Protein AF-A0A2N5KYP6-F1 (afdb_monomer_lite)

Sequence (144 aa):
MNDKEKKLTEALKEYFGRDVGDVEGANVEPNFTDYSTKSPGLPHPIKRIVITTVPHKPTLKEKRKELVDQLEKDLKDIDDNFNVVEGMGTPDVTYIRCSNFPYCELYINGDVNFHGGYGNVKQMAKAMEAISGFSWNLRQLKEQ

pLDDT: mean 79.77, std 11.48, range [49.06, 93.94]

Structure (mmCIF, N/CA/C/O backbone):
data_AF-A0A2N5KYP6-F1
#
_entry.id   AF-A0A2N5KYP6-F1
#
loop_
_atom_site.group_PDB
_atom_site.id
_atom_site.type_symbol
_atom_site.label_atom_id
_atom_site.label_alt_id
_atom_site.label_comp_id
_atom_site.label_asym_id
_atom_site.label_entity_id
_atom_site.label_seq_id
_atom_site.pdbx_PDB_ins_code
_atom_site.Cartn_x
_atom_site.Cartn_y
_atom_site.Cartn_z
_atom_site.occupancy
_atom_site.B_iso_or_equiv
_atom_site.auth_seq_id
_atom_site.auth_comp_id
_atom_site.auth_asym_id
_atom_site.auth_atom_id
_atom_site.pdbx_PDB_model_num
ATOM 1 N N . MET A 1 1 ? -10.849 8.911 18.500 1.00 62.38 1 MET A N 1
ATOM 2 C CA . MET A 1 1 ? -10.285 7.926 19.439 1.00 62.38 1 MET A CA 1
ATOM 3 C C . MET A 1 1 ? -9.319 8.639 20.368 1.00 62.38 1 MET A C 1
ATOM 5 O O . MET A 1 1 ? -8.485 9.401 19.883 1.00 62.38 1 MET A O 1
ATOM 9 N N . ASN A 1 2 ? -9.479 8.485 21.678 1.00 80.69 2 ASN A N 1
ATOM 10 C CA . ASN A 1 2 ? -8.556 9.061 22.659 1.00 80.69 2 ASN A CA 1
ATOM 11 C C . ASN A 1 2 ? -7.289 8.186 22.807 1.00 80.69 2 ASN A C 1
ATOM 13 O O . ASN A 1 2 ? -7.247 7.041 22.361 1.00 80.69 2 ASN A O 1
ATOM 17 N N . ASP A 1 3 ? -6.235 8.727 23.426 1.00 84.06 3 ASP A N 1
ATOM 18 C CA . ASP A 1 3 ? -4.933 8.046 23.564 1.00 84.06 3 ASP A CA 1
ATOM 19 C C . ASP A 1 3 ? -5.021 6.708 24.333 1.00 84.06 3 ASP A C 1
ATOM 21 O O . ASP A 1 3 ? -4.246 5.784 24.090 1.00 84.06 3 ASP A O 1
ATOM 25 N N . LYS A 1 4 ? -6.001 6.574 25.238 1.00 83.62 4 LYS A N 1
ATOM 26 C CA . LYS A 1 4 ? -6.214 5.353 26.032 1.00 83.62 4 LYS A CA 1
ATOM 27 C C . LYS A 1 4 ? -6.844 4.237 25.203 1.00 83.62 4 LYS A C 1
ATOM 29 O O . LYS A 1 4 ? -6.380 3.104 25.278 1.00 83.62 4 LYS A O 1
ATOM 34 N N . GLU A 1 5 ? -7.859 4.559 24.405 1.00 82.31 5 GLU A N 1
ATOM 35 C CA . GLU A 1 5 ? -8.477 3.631 23.449 1.00 82.31 5 GLU A CA 1
ATOM 36 C C . GLU A 1 5 ? -7.437 3.120 22.451 1.00 82.31 5 GLU A C 1
ATOM 38 O O . GLU A 1 5 ? -7.350 1.918 22.231 1.00 82.31 5 GLU A O 1
ATOM 43 N N . LYS A 1 6 ? -6.571 4.005 21.934 1.00 83.00 6 LYS A N 1
ATOM 44 C CA . LYS A 1 6 ? -5.498 3.618 21.007 1.00 83.00 6 LYS A CA 1
ATOM 45 C C . LYS A 1 6 ? -4.536 2.594 21.612 1.00 83.00 6 LYS A C 1
ATOM 47 O O . LYS A 1 6 ? -4.289 1.556 21.005 1.00 83.00 6 LYS A O 1
ATOM 52 N N . LYS A 1 7 ? -4.036 2.865 22.822 1.00 87.31 7 LYS A N 1
ATOM 53 C CA . LYS A 1 7 ? -3.136 1.956 23.550 1.00 87.31 7 LYS A CA 1
ATOM 54 C C . LYS A 1 7 ? -3.789 0.608 23.844 1.00 87.31 7 LYS A C 1
ATOM 56 O O . LYS A 1 7 ? -3.130 -0.422 23.761 1.00 87.31 7 LYS A O 1
ATOM 61 N N . LEU A 1 8 ? -5.081 0.609 24.179 1.00 88.12 8 LEU A N 1
ATOM 62 C CA . LEU A 1 8 ? -5.824 -0.623 24.421 1.00 88.12 8 LEU A CA 1
ATOM 63 C C . LEU A 1 8 ? -6.008 -1.431 23.129 1.00 88.12 8 LEU A C 1
ATOM 65 O O . LEU A 1 8 ? -5.775 -2.636 23.142 1.00 88.12 8 LEU A O 1
ATOM 69 N N . THR A 1 9 ? -6.350 -0.782 22.014 1.00 86.12 9 THR A N 1
ATOM 70 C CA . THR A 1 9 ? -6.413 -1.427 20.695 1.00 86.12 9 THR A CA 1
ATOM 71 C C . THR A 1 9 ? -5.070 -2.061 20.321 1.00 86.12 9 THR A C 1
ATOM 73 O O . THR A 1 9 ? -5.041 -3.224 19.927 1.00 86.12 9 THR A O 1
ATOM 76 N N . GLU A 1 10 ? -3.951 -1.346 20.482 1.00 88.38 10 GLU A N 1
ATOM 77 C CA . GLU A 1 10 ? -2.603 -1.868 20.196 1.00 88.38 10 GLU A CA 1
ATOM 78 C C . GLU A 1 10 ? -2.261 -3.096 21.060 1.00 88.38 10 GLU A C 1
ATOM 80 O O . GLU A 1 10 ? -1.838 -4.119 20.523 1.00 88.38 10 GLU A O 1
ATOM 85 N N . ALA A 1 11 ? -2.538 -3.051 22.368 1.00 90.69 11 ALA A N 1
ATOM 86 C CA . ALA A 1 11 ? -2.295 -4.179 23.272 1.00 90.69 11 ALA A CA 1
ATOM 87 C C . ALA A 1 11 ? -3.146 -5.417 22.934 1.00 90.69 11 ALA A C 1
ATOM 89 O O . ALA A 1 11 ? -2.670 -6.550 23.018 1.00 90.69 11 ALA A O 1
ATOM 90 N N . LEU A 1 12 ? -4.408 -5.224 22.535 1.00 90.44 12 LEU A N 1
ATOM 91 C CA . LEU A 1 12 ? -5.270 -6.331 22.111 1.00 90.44 12 LEU A CA 1
ATOM 92 C C . LEU A 1 12 ? -4.788 -6.943 20.793 1.00 90.44 12 LEU A C 1
ATOM 94 O O . LEU A 1 12 ? -4.784 -8.168 20.660 1.00 90.44 12 LEU A O 1
ATOM 98 N N . LYS A 1 13 ? -4.350 -6.110 19.840 1.00 89.06 13 LYS A N 1
ATOM 99 C CA . LYS A 1 13 ? -3.755 -6.575 18.579 1.00 89.06 13 LYS A CA 1
ATOM 100 C C . LYS A 1 13 ? -2.521 -7.439 18.832 1.00 89.06 13 LYS A C 1
ATOM 102 O O . LYS A 1 13 ? -2.405 -8.509 18.238 1.00 89.06 13 LYS A O 1
ATOM 107 N N . GLU A 1 14 ? -1.648 -7.009 19.740 1.00 91.94 14 GLU A N 1
ATOM 108 C CA . GLU A 1 14 ? -0.461 -7.768 20.149 1.00 91.94 14 GLU A CA 1
ATOM 109 C C . GLU A 1 14 ? -0.837 -9.102 20.809 1.00 91.94 14 GLU A C 1
ATOM 111 O O . GLU A 1 14 ? -0.342 -10.151 20.403 1.00 91.94 14 GLU A O 1
ATOM 116 N N . TYR A 1 15 ? -1.767 -9.087 21.770 1.00 91.62 15 TYR A N 1
ATOM 117 C CA . TYR A 1 15 ? -2.170 -10.288 22.507 1.00 91.62 15 TYR A CA 1
ATOM 118 C C . TYR A 1 15 ? -2.817 -11.359 21.617 1.00 91.62 15 TYR A C 1
ATOM 120 O O . TYR A 1 15 ? -2.519 -12.545 21.750 1.00 91.62 15 TYR A O 1
ATOM 128 N N . PHE A 1 16 ? -3.715 -10.959 20.712 1.00 89.56 16 PHE A N 1
ATOM 129 C CA . PHE A 1 16 ? -4.427 -11.894 19.835 1.00 89.56 16 PHE A CA 1
ATOM 130 C C . PHE A 1 16 ? -3.688 -12.192 18.523 1.00 89.56 16 PHE A C 1
ATOM 132 O O . PHE A 1 16 ? -4.126 -13.070 17.777 1.00 89.56 16 PHE A O 1
ATOM 139 N N . GLY A 1 17 ? -2.612 -11.463 18.213 1.00 88.81 17 GLY A N 1
ATOM 140 C CA . GLY A 1 17 ? -1.865 -11.597 16.960 1.00 88.81 17 GLY A CA 1
ATOM 141 C C . GLY A 1 17 ? -2.677 -11.253 15.706 1.00 88.81 17 GLY A C 1
ATOM 142 O O . GLY A 1 17 ? -2.351 -11.718 14.616 1.00 88.81 17 GLY A O 1
ATOM 143 N N . ARG A 1 18 ? -3.768 -10.489 15.843 1.00 84.19 18 ARG A N 1
ATOM 144 C CA . ARG A 1 18 ? -4.651 -10.090 14.735 1.00 84.19 18 ARG A CA 1
ATOM 145 C C . ARG A 1 18 ? -5.351 -8.773 15.029 1.00 84.19 18 ARG A C 1
ATOM 147 O O . ARG A 1 18 ? -5.473 -8.380 16.187 1.00 84.19 18 ARG A O 1
ATOM 154 N N . ASP A 1 19 ? -5.879 -8.132 13.989 1.00 84.69 19 ASP A N 1
ATOM 155 C CA . ASP A 1 19 ? -6.758 -6.980 14.175 1.00 84.69 19 ASP A CA 1
ATOM 156 C C . ASP A 1 19 ? -8.060 -7.404 14.876 1.00 84.69 19 ASP A C 1
ATOM 158 O O . ASP A 1 19 ? -8.781 -8.282 14.398 1.00 84.69 19 ASP A O 1
ATOM 162 N N . VAL A 1 20 ? -8.337 -6.802 16.034 1.00 87.00 20 VAL A N 1
ATOM 163 C CA . VAL A 1 20 ? -9.565 -7.019 16.811 1.00 87.00 20 VAL A CA 1
ATOM 164 C C . VAL A 1 20 ? -10.610 -5.924 16.588 1.00 87.00 20 VAL A C 1
ATOM 166 O O . VAL A 1 20 ? -11.691 -5.996 17.170 1.00 87.00 20 VAL A O 1
ATOM 169 N N . GLY A 1 21 ? -10.310 -4.933 15.747 1.00 85.50 21 GLY A N 1
ATOM 170 C CA . GLY A 1 21 ? -11.130 -3.751 15.536 1.00 85.50 21 GLY A CA 1
ATOM 171 C C . GLY A 1 21 ? -10.831 -2.608 16.506 1.00 85.50 21 GLY A C 1
ATOM 172 O O . GLY A 1 21 ? -9.973 -2.707 17.385 1.00 85.50 21 GLY A O 1
ATOM 173 N N . ASP A 1 22 ? -11.555 -1.511 16.327 1.00 85.12 22 ASP A N 1
ATOM 174 C CA . ASP A 1 22 ? -11.461 -0.318 17.160 1.00 85.12 22 ASP A CA 1
ATOM 175 C C . ASP A 1 22 ? -12.252 -0.516 18.460 1.00 85.12 22 ASP A C 1
ATOM 177 O O . ASP A 1 22 ? -13.377 -1.021 18.450 1.00 85.12 22 ASP A O 1
ATOM 181 N N . VAL A 1 23 ? -11.668 -0.125 19.595 1.00 86.81 23 VAL A N 1
ATOM 182 C CA . VAL A 1 23 ? -12.337 -0.217 20.899 1.00 86.81 23 VAL A CA 1
ATOM 183 C C . VAL A 1 23 ? -13.446 0.830 20.989 1.00 86.81 23 VAL A C 1
ATOM 185 O O . VAL A 1 23 ? -13.187 2.028 20.911 1.00 86.81 23 VAL A O 1
ATOM 188 N N . GLU A 1 24 ? -14.674 0.369 21.217 1.00 84.62 24 GLU A N 1
ATOM 189 C CA . GLU A 1 24 ? -15.848 1.224 21.434 1.00 84.62 24 GLU A CA 1
ATOM 190 C C . GLU A 1 24 ? -16.099 1.466 22.929 1.00 84.62 24 GLU A C 1
ATOM 192 O O . GLU A 1 24 ? -16.586 2.520 23.335 1.00 84.62 24 GLU A O 1
ATOM 197 N N . GLY A 1 25 ? -15.722 0.505 23.775 1.00 80.25 25 GLY A N 1
ATOM 198 C CA . GLY A 1 25 ? -15.852 0.643 25.217 1.00 80.25 25 GLY A CA 1
ATOM 199 C C . GLY A 1 25 ? -15.294 -0.539 25.996 1.00 80.25 25 GLY A C 1
ATOM 200 O O . GLY A 1 25 ? -15.061 -1.622 25.460 1.00 80.25 25 GLY A O 1
ATOM 201 N N . ALA A 1 26 ? -15.096 -0.323 27.294 1.00 81.94 26 ALA A N 1
ATOM 202 C CA . ALA A 1 26 ? -14.710 -1.358 28.240 1.00 81.94 26 ALA A CA 1
ATOM 203 C C . ALA A 1 26 ? -15.545 -1.216 29.514 1.00 81.94 26 ALA A C 1
ATOM 205 O O . ALA A 1 26 ? -15.562 -0.152 30.132 1.00 81.94 26 ALA A O 1
ATOM 206 N N . ASN A 1 27 ? -16.217 -2.294 29.911 1.00 80.06 27 ASN A N 1
ATOM 207 C CA . ASN A 1 27 ? -17.058 -2.340 31.099 1.00 80.06 27 ASN A CA 1
ATOM 208 C C . ASN A 1 27 ? -16.563 -3.427 32.050 1.00 80.06 27 ASN A C 1
ATOM 210 O O . ASN A 1 27 ? -16.266 -4.549 31.640 1.00 80.06 27 ASN A O 1
ATOM 214 N N . VAL A 1 28 ? -16.496 -3.101 33.339 1.00 78.19 28 VAL A N 1
ATOM 215 C CA . VAL A 1 28 ? -16.312 -4.107 34.388 1.00 78.19 28 VAL A CA 1
ATOM 216 C C . VAL A 1 28 ? -17.681 -4.698 34.673 1.00 78.19 28 VAL A C 1
ATOM 218 O O . VAL A 1 28 ? -18.593 -3.961 35.033 1.00 78.19 28 VAL A O 1
ATOM 221 N N . GLU A 1 29 ? -17.828 -6.006 34.513 1.00 73.12 29 GLU A N 1
ATOM 222 C CA . GLU A 1 29 ? -19.041 -6.737 34.857 1.00 73.12 29 GLU A CA 1
ATOM 223 C C . GLU A 1 29 ? -18.947 -7.127 36.343 1.00 73.12 29 GLU A C 1
ATOM 225 O O . GLU A 1 29 ? -18.185 -8.031 36.701 1.00 73.12 29 GLU A O 1
ATOM 230 N N . PRO A 1 30 ? -19.653 -6.416 37.244 1.00 60.00 30 PRO A N 1
ATOM 231 C CA . PRO A 1 30 ? -19.380 -6.494 38.676 1.00 60.00 30 PRO A CA 1
ATOM 232 C C . PRO A 1 30 ? -19.935 -7.769 39.330 1.00 60.00 30 PRO A C 1
ATOM 234 O O . PRO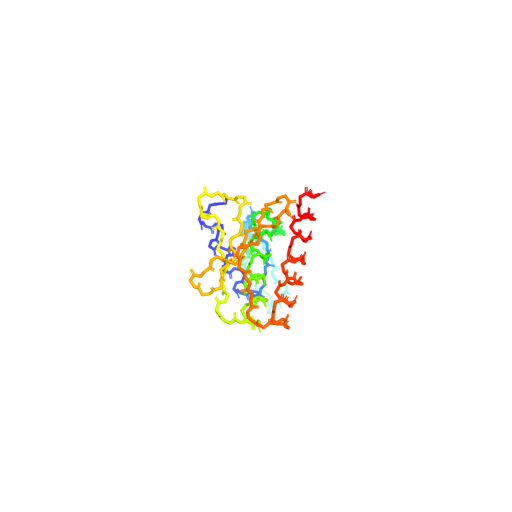 A 1 30 ? -19.550 -8.078 40.451 1.00 60.00 30 PRO A O 1
ATOM 237 N N . ASN A 1 31 ? -20.792 -8.518 38.624 1.00 64.88 31 ASN A N 1
ATOM 238 C CA . ASN A 1 31 ? -21.516 -9.682 39.145 1.00 64.88 31 ASN A CA 1
ATOM 239 C C . ASN A 1 31 ? -21.306 -10.958 38.305 1.00 64.88 31 ASN A C 1
ATOM 241 O O . ASN A 1 31 ? -22.158 -11.849 38.313 1.00 64.88 31 ASN A O 1
ATOM 245 N N . PHE A 1 32 ? -20.202 -11.061 37.556 1.00 64.88 32 PHE A N 1
ATOM 246 C CA . PHE A 1 32 ? -19.915 -12.284 36.805 1.00 64.88 32 PHE A CA 1
ATOM 247 C C . PHE A 1 32 ? -19.661 -13.451 37.770 1.00 64.88 32 PHE A C 1
ATOM 249 O O . PHE A 1 32 ? -18.700 -13.446 38.540 1.00 64.88 32 PHE A O 1
ATOM 256 N N . THR A 1 33 ? -20.541 -14.452 37.736 1.00 59.72 33 THR A N 1
ATOM 257 C CA . THR A 1 33 ? -20.420 -15.664 38.552 1.00 59.72 33 THR A CA 1
ATOM 258 C C . THR A 1 33 ? -19.824 -16.767 37.687 1.00 59.72 33 THR A C 1
ATOM 260 O O . THR A 1 33 ? -20.469 -17.250 36.759 1.00 59.72 33 THR A O 1
ATOM 263 N N . ASP A 1 34 ? -18.577 -17.144 37.964 1.00 59.12 34 ASP A N 1
ATOM 264 C CA . ASP A 1 34 ? -17.904 -18.225 37.246 1.00 59.12 34 ASP A CA 1
ATOM 265 C C . ASP A 1 34 ? -18.310 -19.590 37.816 1.00 59.12 34 ASP A C 1
ATOM 267 O O . ASP A 1 34 ? -17.875 -19.995 38.897 1.00 59.12 34 ASP A O 1
ATOM 271 N N . TYR A 1 35 ? -19.136 -20.317 37.067 1.00 59.41 35 TYR A N 1
ATOM 272 C CA . TYR A 1 35 ? -19.552 -21.680 37.404 1.00 59.41 35 TYR A CA 1
ATOM 273 C C . TYR A 1 35 ? -18.517 -22.750 37.003 1.00 59.41 35 TYR A C 1
ATOM 275 O O . TYR A 1 35 ? -18.761 -23.936 37.214 1.00 59.41 35 TYR A O 1
ATOM 283 N N . SER A 1 36 ? -17.374 -22.367 36.416 1.00 60.84 36 SER A N 1
ATOM 284 C CA . SER A 1 36 ? -16.340 -23.302 35.938 1.00 60.84 36 SER A CA 1
ATOM 285 C C . SER A 1 36 ? -15.294 -23.680 36.993 1.00 60.84 36 SER A C 1
ATOM 287 O O . SER A 1 36 ? -14.498 -24.602 36.783 1.00 60.84 36 SER A O 1
ATOM 289 N N . THR A 1 37 ? -15.294 -23.013 38.152 1.00 54.91 37 THR A N 1
ATOM 290 C CA . THR A 1 37 ? -14.350 -23.331 39.225 1.00 54.91 37 THR A CA 1
ATOM 291 C C . THR A 1 37 ? -14.716 -24.668 39.877 1.00 54.91 37 THR A C 1
ATOM 293 O O . THR A 1 37 ? -15.802 -24.860 40.415 1.00 54.91 37 THR A O 1
ATOM 296 N N . LYS A 1 38 ? -13.774 -25.621 39.842 1.00 54.50 38 LYS A N 1
ATOM 297 C CA . LYS A 1 38 ? -13.891 -26.998 40.371 1.00 54.50 38 LYS A CA 1
ATOM 298 C C . LYS 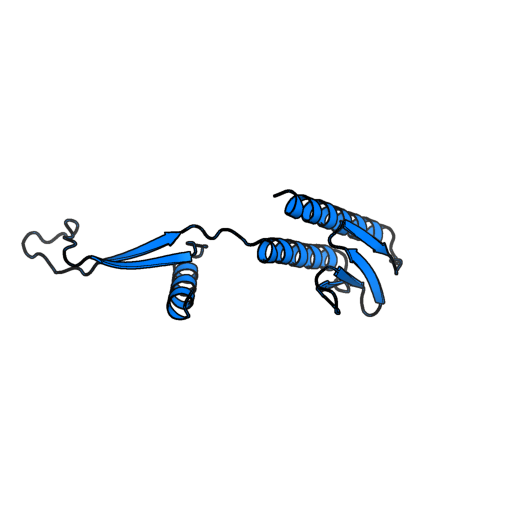A 1 38 ? -14.088 -27.097 41.900 1.00 54.50 38 LYS A C 1
ATOM 300 O O . LYS A 1 38 ? -13.981 -28.192 42.446 1.00 54.50 38 LYS A O 1
ATOM 305 N N . SER A 1 39 ? -14.368 -25.991 42.586 1.00 52.38 39 SER A N 1
ATOM 306 C CA . SER A 1 39 ? -14.587 -25.938 44.033 1.00 52.38 39 SER A CA 1
ATOM 307 C C . SER A 1 39 ? -16.010 -25.458 44.330 1.00 52.38 39 SER A C 1
ATOM 309 O O . SER A 1 39 ? -16.258 -24.251 44.358 1.00 52.38 39 SER A O 1
ATOM 311 N N . PRO A 1 40 ? -16.960 -26.378 44.558 1.00 49.72 40 PRO A N 1
ATOM 312 C CA . PRO A 1 40 ? -18.321 -26.016 44.917 1.00 49.72 40 PRO A CA 1
ATOM 313 C C . PRO A 1 40 ? -18.322 -25.456 46.346 1.00 49.72 40 PRO A C 1
ATOM 315 O O . PRO A 1 40 ? -18.043 -26.185 47.294 1.00 49.72 40 PRO A O 1
ATOM 318 N N . GLY A 1 41 ? -18.614 -24.163 46.520 1.00 53.62 41 GLY A N 1
ATOM 319 C CA . GLY A 1 41 ? -18.926 -23.625 47.852 1.00 53.62 41 GLY A CA 1
ATOM 320 C C . GLY A 1 41 ? -18.492 -22.196 48.169 1.00 53.62 41 GLY A C 1
ATOM 321 O O . GLY A 1 41 ? -18.985 -21.650 49.150 1.00 53.62 41 GLY A O 1
ATOM 322 N N . LEU A 1 42 ? -17.636 -21.553 47.367 1.00 52.53 42 LEU A N 1
ATOM 323 C CA . LEU A 1 42 ? -17.341 -20.126 47.541 1.00 52.53 42 LEU A CA 1
ATOM 324 C C . LEU A 1 42 ? -17.447 -19.377 46.209 1.00 52.53 42 LEU A C 1
ATOM 326 O O . LEU A 1 42 ? -16.599 -19.604 45.340 1.00 52.53 42 LEU A O 1
ATOM 330 N N . PRO A 1 43 ? -18.424 -18.460 46.045 1.00 56.59 43 PRO A N 1
ATOM 331 C CA . PRO A 1 43 ? -18.399 -17.510 44.945 1.00 56.59 43 PRO A CA 1
ATOM 332 C C . PRO A 1 43 ? -17.170 -16.622 45.139 1.00 56.59 43 PRO A C 1
ATOM 334 O O . PRO A 1 43 ? -17.161 -15.710 45.963 1.00 56.59 43 PRO A O 1
ATOM 337 N N . HIS A 1 44 ? -16.093 -16.930 44.423 1.00 56.16 44 HIS A N 1
ATOM 338 C CA . HIS A 1 44 ? -14.960 -16.025 44.356 1.00 56.16 44 HIS A CA 1
ATOM 339 C C . HIS A 1 44 ? -15.398 -14.850 43.485 1.00 56.16 44 HIS A C 1
ATOM 341 O O . HIS A 1 44 ? -15.835 -15.086 42.356 1.00 56.16 44 HIS A O 1
ATOM 347 N N . PRO A 1 45 ? -15.325 -13.602 43.976 1.00 60.28 45 PRO A N 1
ATOM 348 C CA . PRO A 1 45 ? -15.644 -12.449 43.153 1.00 60.28 45 PRO A CA 1
ATOM 349 C C . PRO A 1 45 ? -14.603 -12.353 42.035 1.00 60.28 45 PRO A C 1
ATOM 351 O O . PRO A 1 45 ? -13.499 -11.840 42.223 1.00 60.28 45 PRO A O 1
ATOM 354 N N . ILE A 1 46 ? -14.950 -12.885 40.867 1.00 67.00 46 ILE A N 1
ATOM 355 C CA . ILE A 1 46 ? -14.156 -12.763 39.652 1.00 67.00 46 ILE A CA 1
ATOM 356 C C . ILE A 1 46 ? -14.593 -11.475 38.974 1.00 67.00 46 ILE A C 1
ATOM 358 O O . ILE A 1 46 ? -15.739 -11.308 38.567 1.00 67.00 46 ILE A O 1
ATOM 362 N N . LYS A 1 47 ? -13.657 -10.534 38.869 1.00 68.69 47 LYS A N 1
ATOM 363 C CA . LYS A 1 47 ? -13.867 -9.315 38.093 1.00 68.69 47 LYS A CA 1
ATOM 364 C C . LYS A 1 47 ? -13.681 -9.662 36.624 1.00 68.69 47 LYS A C 1
ATOM 366 O O . LYS A 1 47 ? -12.560 -9.919 36.192 1.00 68.69 47 LYS A O 1
ATOM 371 N N . ARG A 1 48 ? -14.771 -9.659 35.860 1.00 76.25 48 ARG A N 1
ATOM 372 C CA . ARG A 1 48 ? -14.724 -9.798 34.404 1.00 76.25 48 ARG A CA 1
ATOM 373 C C . ARG A 1 48 ? -14.715 -8.413 33.768 1.00 76.25 48 ARG A C 1
ATOM 375 O O . ARG A 1 48 ? -15.510 -7.555 34.137 1.00 76.25 48 ARG A O 1
ATOM 382 N N . ILE A 1 49 ? -13.808 -8.194 32.823 1.00 82.69 49 ILE A N 1
ATOM 383 C CA . ILE A 1 49 ? -13.794 -6.997 31.980 1.00 82.69 49 ILE A CA 1
ATOM 384 C C . ILE A 1 49 ? -14.296 -7.420 30.604 1.00 82.69 49 ILE A C 1
ATOM 386 O O . ILE A 1 49 ? -13.761 -8.356 30.011 1.00 82.69 49 ILE A O 1
ATOM 390 N N . VAL A 1 50 ? -15.330 -6.747 30.114 1.00 85.12 50 VAL A N 1
ATOM 391 C CA . VAL A 1 50 ? -15.857 -6.919 28.761 1.00 85.12 50 VAL A CA 1
ATOM 392 C C . VAL A 1 50 ? -15.406 -5.725 27.938 1.00 85.12 50 VAL A C 1
ATOM 394 O O . VAL A 1 50 ? -15.725 -4.584 28.270 1.00 85.12 50 VAL A O 1
ATOM 397 N N . ILE A 1 51 ? -14.645 -5.996 26.884 1.00 88.19 51 ILE A N 1
ATOM 398 C CA . ILE A 1 51 ? -14.203 -4.995 25.915 1.00 88.19 51 ILE A CA 1
ATOM 399 C C . ILE A 1 51 ? -15.031 -5.206 24.654 1.00 88.19 51 ILE A C 1
ATOM 401 O O . ILE A 1 51 ? -15.033 -6.303 24.096 1.00 88.19 51 ILE A O 1
ATOM 405 N N . THR A 1 52 ? -15.728 -4.163 24.222 1.00 87.88 52 THR A N 1
ATOM 406 C CA . THR A 1 52 ? -16.480 -4.161 22.969 1.00 87.88 52 THR A CA 1
ATOM 407 C C . THR A 1 52 ? -15.617 -3.525 21.892 1.00 87.88 52 THR A C 1
ATOM 409 O O . THR A 1 52 ? -15.121 -2.408 22.067 1.00 87.88 52 THR A O 1
ATOM 412 N N . THR A 1 53 ? -15.437 -4.239 20.785 1.00 88.56 53 THR A N 1
ATOM 413 C CA . THR A 1 53 ? -14.730 -3.739 19.608 1.00 88.56 53 THR A CA 1
ATOM 414 C C . THR A 1 53 ? -15.650 -3.742 18.394 1.00 88.56 53 THR A C 1
ATOM 416 O O . THR A 1 53 ? -16.529 -4.597 18.259 1.00 88.56 53 THR A O 1
ATOM 419 N N . VAL A 1 54 ? -15.436 -2.784 17.499 1.00 86.38 54 VAL A N 1
ATOM 420 C CA . VAL A 1 54 ? -16.085 -2.720 16.188 1.00 86.38 54 VAL A CA 1
ATOM 421 C C . VAL A 1 54 ? -15.029 -3.038 15.138 1.00 86.38 54 VAL A C 1
ATOM 423 O O . VAL A 1 54 ? -13.940 -2.470 15.212 1.00 86.38 54 VAL A O 1
ATOM 426 N N . PRO A 1 55 ? -15.300 -3.922 14.159 1.00 83.88 55 PRO A N 1
ATOM 427 C CA . PRO A 1 55 ? -14.349 -4.203 13.092 1.00 83.88 55 PRO A CA 1
ATOM 428 C C . PRO A 1 55 ? -13.830 -2.909 12.465 1.00 83.88 55 PRO A C 1
ATOM 430 O O . PRO A 1 55 ? -14.623 -2.068 12.032 1.00 83.88 55 PRO A O 1
ATOM 433 N N . HIS A 1 56 ? -12.506 -2.755 12.428 1.00 82.56 56 HIS A N 1
ATOM 434 C CA . HIS A 1 56 ? -11.894 -1.588 11.815 1.00 82.56 56 HIS A CA 1
ATOM 435 C C . HIS A 1 56 ? -12.265 -1.569 10.331 1.00 82.56 56 HIS A C 1
ATOM 437 O O . HIS A 1 56 ? -12.056 -2.551 9.612 1.00 82.56 56 HIS A O 1
ATOM 443 N N . LYS A 1 57 ? -12.856 -0.464 9.876 1.00 80.62 57 LYS A N 1
ATOM 444 C CA . LYS A 1 57 ? -13.176 -0.254 8.466 1.00 80.62 57 LYS A CA 1
ATOM 445 C C . LYS A 1 57 ? -12.058 0.597 7.860 1.00 80.62 57 LYS A C 1
ATOM 447 O O . LYS A 1 57 ? -12.018 1.788 8.174 1.00 80.62 57 LYS A O 1
ATOM 452 N N . PRO A 1 58 ? -11.206 0.032 6.982 1.00 79.25 58 PRO A N 1
ATOM 453 C CA . PRO A 1 58 ? -10.084 0.765 6.417 1.00 79.25 58 PRO A CA 1
ATOM 454 C C . PRO A 1 58 ? -10.559 2.034 5.722 1.00 79.25 58 PRO A C 1
ATOM 456 O O . PRO A 1 58 ? -11.464 2.004 4.875 1.00 79.25 58 PRO A O 1
ATOM 459 N N . THR A 1 59 ? -9.937 3.151 6.068 1.00 82.69 59 THR A N 1
ATOM 460 C CA . THR A 1 59 ? -10.140 4.426 5.388 1.00 82.69 59 THR A CA 1
ATOM 461 C C . THR A 1 59 ? -9.552 4.376 3.978 1.00 82.69 59 THR A C 1
ATOM 463 O O . THR A 1 59 ? -8.652 3.592 3.679 1.00 82.69 59 THR A O 1
ATOM 466 N N . LEU A 1 60 ? -10.015 5.260 3.088 1.00 81.56 60 LEU A N 1
ATOM 467 C CA . LEU A 1 60 ? -9.444 5.386 1.739 1.00 81.56 60 LEU A CA 1
ATOM 468 C C . LEU A 1 60 ? -7.933 5.672 1.786 1.00 81.56 60 LEU A C 1
ATOM 470 O O . LEU A 1 60 ? -7.180 5.180 0.951 1.00 81.56 60 LEU A O 1
ATOM 474 N N . LYS A 1 61 ? -7.486 6.420 2.801 1.00 81.31 61 LYS A N 1
ATOM 475 C CA . LYS A 1 61 ? -6.071 6.708 3.039 1.00 81.31 61 LYS A CA 1
ATOM 476 C C . LYS A 1 61 ? -5.275 5.448 3.391 1.00 81.31 61 LYS A C 1
ATOM 478 O O . LYS A 1 61 ? -4.177 5.280 2.875 1.00 81.31 61 LYS A O 1
ATOM 483 N N . GLU A 1 62 ? -5.815 4.576 4.240 1.00 84.19 62 GLU A N 1
ATOM 484 C CA . GLU A 1 62 ? -5.171 3.306 4.608 1.00 84.19 62 GLU A CA 1
ATOM 485 C C . GLU A 1 62 ?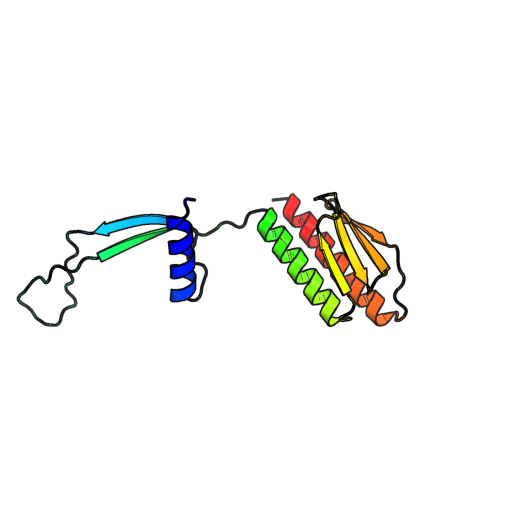 -5.099 2.356 3.416 1.00 84.19 62 GLU A C 1
ATOM 487 O O . GLU A 1 62 ? -4.013 1.895 3.082 1.00 84.19 62 GLU A O 1
ATOM 492 N N . LYS A 1 63 ? -6.208 2.172 2.690 1.00 85.50 63 LYS A N 1
ATOM 493 C CA . LYS A 1 63 ? -6.224 1.343 1.474 1.00 85.50 63 LYS A CA 1
ATOM 494 C C . LYS A 1 63 ? -5.237 1.842 0.417 1.00 85.50 63 LYS A C 1
ATOM 496 O O . LYS A 1 63 ? -4.566 1.055 -0.240 1.00 85.50 63 LYS A O 1
ATOM 501 N N . ARG A 1 64 ? -5.140 3.163 0.239 1.00 82.81 64 ARG A N 1
ATOM 502 C CA . ARG A 1 64 ? -4.174 3.763 -0.687 1.00 82.81 64 ARG A CA 1
ATOM 503 C C . ARG A 1 64 ? -2.738 3.494 -0.247 1.00 82.81 64 ARG A C 1
ATOM 505 O O . ARG A 1 64 ? -1.922 3.124 -1.084 1.00 82.81 64 ARG A O 1
ATOM 512 N N . LYS A 1 65 ? -2.447 3.666 1.043 1.00 85.38 65 LYS A N 1
ATOM 513 C CA . LYS A 1 65 ? -1.125 3.374 1.595 1.00 85.38 65 LYS A CA 1
ATOM 514 C C . LYS A 1 65 ? -0.739 1.913 1.361 1.00 85.38 65 LYS A C 1
ATOM 516 O O . LYS A 1 65 ? 0.350 1.663 0.870 1.00 85.38 65 LYS A O 1
ATOM 521 N N . GLU A 1 66 ? -1.643 0.972 1.621 1.00 88.31 66 GLU A N 1
ATOM 522 C CA . GLU A 1 66 ? -1.407 -0.456 1.363 1.00 88.31 66 GLU A CA 1
ATOM 523 C C . GLU A 1 66 ? -1.074 -0.736 -0.108 1.00 88.31 66 GLU A C 1
ATOM 525 O O . GLU A 1 66 ? -0.146 -1.489 -0.397 1.00 88.31 66 GLU A O 1
ATOM 530 N N . LEU A 1 67 ? -1.785 -0.103 -1.050 1.00 88.50 67 LEU A N 1
ATOM 531 C CA . LEU A 1 67 ? -1.474 -0.239 -2.476 1.00 88.50 67 LEU A CA 1
ATOM 532 C C . LEU A 1 67 ? -0.090 0.317 -2.830 1.00 88.50 67 LEU A C 1
ATOM 534 O O . LEU A 1 67 ? 0.594 -0.257 -3.675 1.00 88.50 67 LEU A O 1
ATOM 538 N N . VAL A 1 68 ? 0.315 1.431 -2.219 1.00 88.94 68 VAL A N 1
ATOM 539 C CA . VAL A 1 68 ? 1.637 2.029 -2.450 1.00 88.94 68 VAL A CA 1
ATOM 540 C C . VAL A 1 68 ? 2.743 1.164 -1.855 1.00 88.94 68 VAL A C 1
ATOM 542 O O . VAL A 1 68 ? 3.722 0.898 -2.548 1.00 88.94 68 VAL A O 1
ATOM 545 N N . ASP A 1 69 ? 2.567 0.681 -0.626 1.00 90.50 69 ASP A N 1
ATOM 546 C CA . ASP A 1 69 ? 3.520 -0.211 0.041 1.00 90.50 69 ASP A CA 1
ATOM 547 C C . ASP A 1 69 ? 3.700 -1.510 -0.776 1.00 90.50 69 ASP A C 1
ATOM 549 O O . ASP A 1 69 ? 4.819 -2.000 -0.950 1.00 90.50 69 ASP A O 1
ATOM 553 N N . GLN A 1 70 ? 2.610 -2.045 -1.344 1.00 91.88 70 GLN A N 1
ATOM 554 C CA . GLN A 1 70 ? 2.661 -3.206 -2.235 1.00 91.88 70 GLN A CA 1
ATOM 555 C C . GLN A 1 70 ? 3.386 -2.894 -3.551 1.00 91.88 70 GLN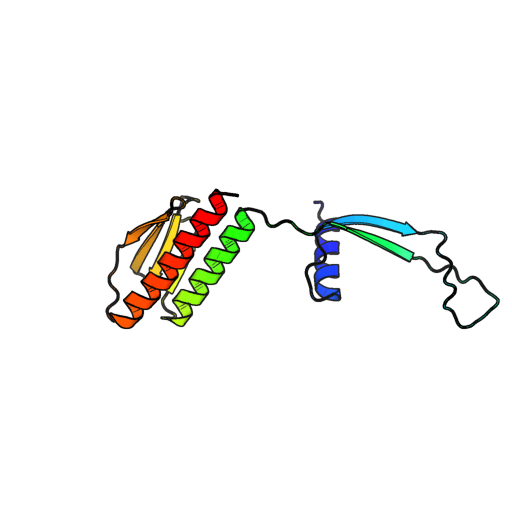 A C 1
ATOM 557 O O . GLN A 1 70 ? 4.234 -3.678 -3.969 1.00 91.88 70 GLN A O 1
ATOM 562 N N . LEU A 1 71 ? 3.107 -1.748 -4.181 1.00 92.19 71 LEU A N 1
ATOM 563 C CA . LEU A 1 71 ? 3.796 -1.327 -5.403 1.00 92.19 71 LEU A CA 1
ATOM 564 C C . LEU A 1 71 ? 5.302 -1.150 -5.174 1.00 92.19 71 LEU A C 1
ATOM 566 O O . LEU A 1 71 ? 6.103 -1.560 -6.009 1.00 92.19 71 LEU A O 1
ATOM 570 N N . GLU A 1 72 ? 5.700 -0.548 -4.051 1.00 92.62 72 GLU A N 1
ATOM 571 C CA . GLU A 1 72 ? 7.112 -0.385 -3.699 1.00 92.62 72 GLU A CA 1
ATOM 572 C C . GLU A 1 72 ? 7.809 -1.738 -3.571 1.00 92.62 72 GLU A C 1
ATOM 574 O O . GLU A 1 72 ? 8.901 -1.925 -4.111 1.00 92.62 72 GLU A O 1
ATOM 579 N N . LYS A 1 73 ? 7.157 -2.695 -2.907 1.00 93.94 73 LYS A N 1
ATOM 580 C CA . LYS A 1 73 ? 7.656 -4.063 -2.782 1.00 93.94 73 LYS A CA 1
ATOM 581 C C . LYS A 1 73 ? 7.784 -4.750 -4.144 1.00 93.94 73 LYS A C 1
ATOM 583 O O . LYS A 1 73 ? 8.853 -5.267 -4.451 1.00 93.94 73 LYS A O 1
ATOM 588 N N . ASP A 1 74 ? 6.737 -4.705 -4.966 1.00 93.69 74 ASP A N 1
ATOM 589 C CA . ASP A 1 74 ? 6.719 -5.344 -6.288 1.00 93.69 74 ASP A CA 1
ATOM 590 C C . ASP A 1 74 ? 7.817 -4.784 -7.206 1.00 93.69 74 ASP A C 1
ATOM 592 O O . ASP A 1 74 ? 8.445 -5.525 -7.963 1.00 93.69 74 ASP A O 1
ATOM 596 N N . LEU A 1 75 ? 8.079 -3.475 -7.133 1.00 92.19 75 LEU A N 1
ATOM 597 C CA . LEU A 1 75 ? 9.141 -2.835 -7.905 1.00 92.19 75 LEU A CA 1
ATOM 598 C C . LEU A 1 75 ? 10.536 -3.179 -7.373 1.00 92.19 75 LEU A C 1
ATOM 600 O O . LEU A 1 75 ? 11.430 -3.448 -8.176 1.00 92.19 75 LEU A O 1
ATOM 604 N N . LYS A 1 76 ? 10.727 -3.234 -6.050 1.00 92.75 76 LYS A N 1
ATOM 605 C CA . LYS A 1 76 ? 12.002 -3.656 -5.444 1.00 92.75 76 LYS A CA 1
ATOM 606 C C . LYS A 1 76 ? 12.352 -5.109 -5.762 1.00 92.75 76 LYS A C 1
ATOM 608 O O . LYS A 1 76 ? 13.503 -5.396 -6.063 1.00 92.75 76 LYS A O 1
ATOM 613 N N . ASP A 1 77 ? 11.359 -5.995 -5.840 1.00 93.38 77 ASP A N 1
ATOM 614 C CA . ASP A 1 77 ? 11.558 -7.383 -6.283 1.00 93.38 77 ASP A CA 1
ATOM 615 C C . ASP A 1 77 ? 12.060 -7.481 -7.748 1.00 93.38 77 ASP A C 1
ATOM 617 O O . ASP A 1 77 ? 12.628 -8.499 -8.158 1.00 93.38 77 ASP A O 1
ATOM 621 N N . ILE A 1 78 ? 11.856 -6.438 -8.566 1.00 89.94 78 ILE A N 1
ATOM 622 C CA . ILE A 1 78 ? 12.375 -6.340 -9.943 1.00 89.94 78 ILE A CA 1
ATOM 623 C C . ILE A 1 78 ? 13.785 -5.741 -9.961 1.00 89.94 78 ILE A C 1
ATOM 625 O O . ILE A 1 78 ? 14.644 -6.212 -10.720 1.00 89.94 78 ILE A O 1
ATOM 629 N N . ASP A 1 79 ? 13.989 -4.678 -9.185 1.00 87.00 79 ASP A N 1
ATOM 630 C CA . ASP A 1 79 ? 15.265 -4.002 -8.966 1.00 87.00 79 ASP A CA 1
ATOM 631 C C . ASP A 1 79 ? 15.208 -3.181 -7.666 1.00 87.00 79 ASP A C 1
ATOM 633 O O . ASP A 1 79 ? 14.409 -2.250 -7.545 1.00 87.00 79 ASP A O 1
ATOM 637 N N . ASP A 1 80 ? 16.115 -3.467 -6.731 1.00 89.75 80 ASP A N 1
ATOM 638 C CA . ASP A 1 80 ? 16.244 -2.770 -5.443 1.00 89.75 80 ASP A CA 1
ATOM 639 C C . ASP A 1 80 ? 16.478 -1.253 -5.580 1.00 89.75 80 ASP A C 1
ATOM 641 O O . ASP A 1 80 ? 16.312 -0.499 -4.619 1.00 89.75 80 ASP A O 1
ATOM 645 N N . ASN A 1 81 ? 16.859 -0.781 -6.771 1.00 88.69 81 ASN A N 1
ATOM 646 C CA . ASN A 1 81 ? 16.981 0.641 -7.079 1.00 88.69 81 ASN A CA 1
ATOM 647 C C . ASN A 1 81 ? 15.640 1.376 -7.160 1.00 88.69 81 ASN A C 1
ATOM 649 O O . ASN A 1 81 ? 15.637 2.612 -7.179 1.00 88.69 81 ASN A O 1
ATOM 653 N N . PHE A 1 82 ? 14.513 0.672 -7.259 1.00 88.75 82 PHE A N 1
ATOM 654 C CA . PHE A 1 82 ? 13.216 1.329 -7.280 1.00 88.75 82 PHE A CA 1
ATOM 655 C C . PHE A 1 82 ? 12.850 1.912 -5.916 1.00 88.75 82 PHE A C 1
ATOM 657 O O . PHE A 1 82 ? 13.072 1.329 -4.855 1.00 88.75 82 PHE A O 1
ATOM 664 N N . ASN A 1 83 ? 12.233 3.086 -5.965 1.00 87.25 83 ASN A N 1
ATOM 665 C CA . ASN A 1 83 ? 11.652 3.735 -4.805 1.00 87.25 83 ASN A CA 1
ATOM 666 C C . ASN A 1 83 ? 10.334 4.404 -5.189 1.00 87.25 83 ASN A C 1
ATOM 668 O O . ASN A 1 83 ? 10.236 5.030 -6.251 1.00 87.25 83 ASN A O 1
ATOM 672 N N . VAL A 1 84 ? 9.344 4.301 -4.309 1.00 86.69 84 VAL A N 1
ATOM 673 C CA . VAL A 1 84 ? 8.021 4.894 -4.487 1.00 86.69 84 VAL A CA 1
ATOM 674 C C . VAL A 1 84 ? 7.832 5.949 -3.410 1.00 86.69 84 VAL A C 1
ATOM 676 O O . VAL A 1 84 ? 7.959 5.681 -2.222 1.00 86.69 84 VAL A O 1
ATOM 679 N N . VAL A 1 85 ? 7.561 7.182 -3.824 1.00 81.94 85 VAL A N 1
ATOM 680 C CA . VAL A 1 85 ? 7.400 8.313 -2.910 1.00 81.94 85 VAL A CA 1
ATOM 681 C C . VAL A 1 85 ? 6.049 8.956 -3.163 1.00 81.94 85 VAL A C 1
ATOM 683 O O . VAL A 1 85 ? 5.793 9.473 -4.250 1.00 81.94 85 VAL A O 1
ATOM 686 N N . GLU A 1 86 ? 5.180 8.964 -2.156 1.00 74.38 86 GLU A N 1
ATOM 687 C CA . GLU A 1 86 ? 3.952 9.755 -2.220 1.00 74.38 86 GLU A CA 1
ATOM 688 C C . GLU A 1 86 ? 4.239 11.233 -1.960 1.00 74.38 86 GLU A C 1
ATOM 690 O O . GLU A 1 86 ? 4.994 11.590 -1.054 1.00 74.38 86 GLU A O 1
ATOM 695 N N . GLY A 1 87 ? 3.568 12.109 -2.707 1.00 63.25 87 GLY A N 1
ATOM 696 C CA . GLY A 1 87 ? 3.328 13.463 -2.228 1.00 63.25 87 GLY A CA 1
ATOM 697 C C . GLY A 1 87 ? 4.551 14.370 -2.153 1.00 63.25 87 GLY A C 1
ATOM 698 O O . GLY A 1 87 ? 4.662 15.140 -1.199 1.00 63.25 87 GLY A O 1
ATOM 699 N N . MET A 1 88 ? 5.427 14.372 -3.166 1.00 53.69 88 MET A N 1
ATOM 700 C CA . MET A 1 88 ? 6.368 15.489 -3.354 1.00 53.69 88 MET A CA 1
ATOM 701 C C . MET A 1 88 ? 5.613 16.786 -3.708 1.00 53.69 88 MET A C 1
ATOM 703 O O . MET A 1 88 ? 5.620 17.239 -4.843 1.00 53.69 88 MET A O 1
ATOM 707 N N . GLY A 1 89 ? 4.920 17.375 -2.731 1.00 49.06 89 GLY A N 1
ATOM 708 C CA . GLY A 1 89 ? 4.185 18.635 -2.856 1.00 49.06 89 GLY A CA 1
ATOM 709 C C . GLY A 1 89 ? 2.729 18.517 -3.317 1.00 49.06 89 GLY A C 1
ATOM 710 O O . GLY A 1 89 ? 1.982 19.481 -3.167 1.00 49.06 89 GLY A O 1
ATOM 711 N N . THR A 1 90 ? 2.281 17.361 -3.821 1.00 59.72 90 THR A N 1
ATOM 712 C CA . THR A 1 90 ? 0.883 17.162 -4.249 1.00 59.72 90 THR A CA 1
ATOM 713 C C . THR A 1 90 ? 0.374 15.796 -3.787 1.00 59.72 90 THR A C 1
ATOM 715 O O . THR A 1 90 ? 0.884 14.778 -4.252 1.00 59.72 90 THR A O 1
ATOM 718 N N . PRO A 1 91 ? -0.624 15.726 -2.886 1.00 64.88 91 PRO A N 1
ATOM 719 C CA . PRO A 1 91 ? -1.096 14.462 -2.315 1.00 64.88 91 PRO A CA 1
ATOM 720 C C . PRO A 1 91 ? -1.705 13.516 -3.355 1.00 64.88 91 PRO A C 1
ATOM 722 O O . PRO A 1 91 ? -1.938 12.356 -3.049 1.00 64.88 91 PRO A O 1
ATOM 725 N N . ASP A 1 92 ? -1.931 13.971 -4.582 1.00 75.44 92 ASP A N 1
ATOM 726 C CA . ASP A 1 92 ? -2.573 13.215 -5.656 1.00 75.44 92 ASP A CA 1
ATOM 727 C C . ASP A 1 92 ? -1.589 12.558 -6.635 1.00 75.44 92 ASP A C 1
ATOM 729 O O . ASP A 1 92 ? -2.022 12.005 -7.646 1.00 75.44 92 ASP A O 1
ATOM 733 N N . VAL A 1 93 ? -0.284 12.606 -6.342 1.00 81.38 93 VAL A N 1
ATOM 734 C CA . VAL A 1 93 ? 0.763 12.037 -7.201 1.00 81.38 93 VAL A CA 1
ATOM 735 C C . VAL A 1 93 ? 1.651 11.065 -6.420 1.00 81.38 93 VAL A C 1
ATOM 737 O O . VAL A 1 93 ? 2.172 11.387 -5.346 1.00 81.38 93 VAL A O 1
ATOM 740 N N . THR A 1 94 ? 1.838 9.877 -6.990 1.00 85.19 94 THR A N 1
ATOM 741 C CA . THR A 1 94 ? 2.791 8.854 -6.554 1.00 85.19 94 THR A CA 1
ATOM 742 C C . THR A 1 94 ? 3.977 8.853 -7.514 1.00 85.19 94 THR A C 1
ATOM 744 O O . THR A 1 94 ? 3.833 8.586 -8.706 1.00 85.19 94 THR A O 1
ATOM 747 N N . TYR A 1 95 ? 5.163 9.166 -7.003 1.00 86.75 95 TYR A N 1
ATOM 748 C CA . TYR A 1 95 ? 6.390 9.250 -7.787 1.00 86.75 95 TYR A CA 1
ATOM 749 C C . TYR A 1 95 ? 7.131 7.922 -7.730 1.00 86.75 95 TYR A C 1
ATOM 751 O O . TYR A 1 95 ? 7.475 7.458 -6.645 1.00 86.75 95 TYR A O 1
ATOM 759 N N . ILE A 1 96 ? 7.443 7.350 -8.887 1.00 88.19 96 ILE A N 1
ATOM 760 C CA . ILE A 1 96 ? 8.329 6.193 -8.997 1.00 88.19 96 ILE A CA 1
ATOM 761 C C . ILE A 1 96 ? 9.680 6.677 -9.496 1.00 88.19 96 ILE A C 1
ATOM 763 O O . ILE A 1 96 ? 9.799 7.342 -10.531 1.00 88.19 96 ILE A O 1
ATOM 767 N N . ARG A 1 97 ? 10.721 6.328 -8.753 1.00 86.56 97 ARG A N 1
ATOM 768 C CA . ARG A 1 97 ? 12.115 6.611 -9.083 1.00 86.56 97 ARG A CA 1
ATOM 769 C C . ARG A 1 97 ?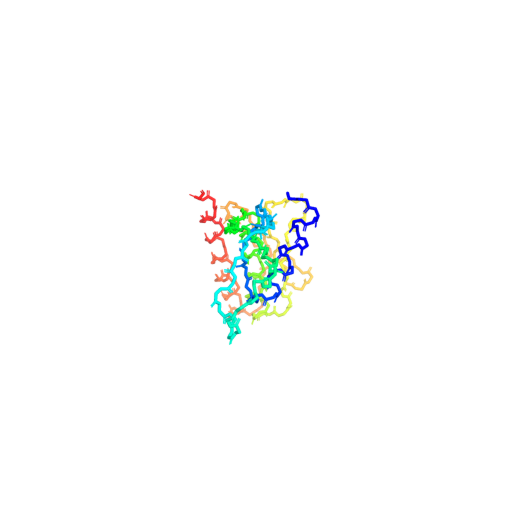 12.865 5.308 -9.259 1.00 86.56 97 ARG A C 1
ATOM 771 O O . ARG A 1 97 ? 12.595 4.344 -8.553 1.00 86.56 97 ARG A O 1
ATOM 778 N N . CYS A 1 98 ? 13.819 5.311 -10.176 1.00 83.31 98 CYS A N 1
ATOM 779 C CA . CYS A 1 98 ? 14.814 4.258 -10.306 1.00 83.31 98 CYS A CA 1
ATOM 780 C C . CYS A 1 98 ? 16.175 4.890 -10.010 1.00 83.31 98 CYS A C 1
ATOM 782 O O . CYS A 1 98 ? 16.635 5.776 -10.739 1.00 83.31 98 CYS A O 1
ATOM 784 N N . SER A 1 99 ? 16.794 4.488 -8.904 1.00 80.25 99 SER A N 1
ATOM 785 C CA . SER A 1 99 ? 17.954 5.159 -8.318 1.00 80.25 99 SER A CA 1
ATOM 786 C C . SER A 1 99 ? 17.666 6.660 -8.102 1.00 80.25 99 SER A C 1
ATOM 788 O O . SER A 1 99 ? 16.686 7.027 -7.453 1.00 80.25 99 SER A O 1
ATOM 790 N N . ASN A 1 100 ? 18.492 7.547 -8.667 1.00 71.81 100 ASN A N 1
ATOM 791 C CA . ASN A 1 100 ? 18.346 9.000 -8.544 1.00 71.81 100 ASN A CA 1
ATOM 792 C C . ASN A 1 100 ? 17.520 9.637 -9.673 1.00 71.81 100 ASN A C 1
ATOM 794 O O . ASN A 1 100 ? 17.378 10.860 -9.698 1.00 71.81 100 ASN A O 1
ATOM 798 N N . PHE A 1 101 ? 16.989 8.845 -10.609 1.00 75.44 101 PHE A N 1
ATOM 799 C CA . PHE A 1 101 ? 16.285 9.358 -11.781 1.00 75.44 101 PHE A CA 1
ATOM 800 C C . PHE A 1 101 ? 14.768 9.170 -11.655 1.00 75.44 101 PHE A C 1
ATOM 802 O O . PHE A 1 101 ? 14.310 8.123 -11.180 1.00 75.44 101 PHE A O 1
ATOM 809 N N . PRO A 1 102 ? 13.964 10.164 -12.082 1.00 79.06 102 PRO A N 1
ATOM 810 C CA . PRO A 1 102 ? 12.522 9.992 -12.176 1.00 79.06 102 PRO A CA 1
ATOM 811 C C . PRO A 1 102 ? 12.215 8.921 -13.226 1.00 79.06 102 PRO A C 1
ATOM 813 O O . PRO A 1 102 ? 12.675 9.008 -14.364 1.00 79.06 102 PRO A O 1
ATOM 816 N N . TYR A 1 103 ? 11.449 7.904 -12.835 1.00 84.06 103 TYR A N 1
ATOM 817 C CA . TYR A 1 103 ? 11.010 6.855 -13.747 1.00 84.06 103 TYR A CA 1
ATOM 818 C C . TYR A 1 103 ? 9.628 7.188 -14.303 1.00 84.06 103 TYR A C 1
ATOM 820 O O . TYR A 1 103 ? 9.477 7.342 -15.516 1.00 84.06 103 TYR A O 1
ATOM 828 N N . CYS A 1 104 ? 8.644 7.386 -13.425 1.00 86.94 104 CYS A N 1
ATOM 829 C CA . CYS A 1 104 ? 7.322 7.861 -13.809 1.00 86.94 104 CYS A CA 1
ATOM 830 C C . CYS A 1 104 ? 6.574 8.531 -12.652 1.00 86.94 104 CYS A C 1
ATOM 832 O O . CYS A 1 104 ? 6.900 8.350 -11.478 1.00 86.94 104 CYS A O 1
ATOM 834 N N . GLU A 1 105 ? 5.535 9.273 -13.001 1.00 88.00 105 GLU A N 1
ATOM 835 C CA . GLU A 1 105 ? 4.555 9.848 -12.089 1.00 88.00 105 GLU A CA 1
ATOM 836 C C . GLU A 1 105 ? 3.207 9.165 -12.306 1.00 88.00 105 GLU A C 1
ATOM 838 O O . GLU A 1 105 ? 2.745 9.027 -13.440 1.00 88.00 105 GLU A O 1
ATOM 843 N N . LEU A 1 106 ? 2.580 8.747 -11.212 1.00 85.50 106 LEU A N 1
ATOM 844 C CA . LEU A 1 106 ? 1.263 8.130 -11.193 1.00 85.50 106 LEU A CA 1
ATOM 845 C C . LEU A 1 106 ? 0.276 9.083 -10.543 1.00 85.50 106 LEU A C 1
ATOM 847 O O . LEU A 1 106 ? 0.398 9.424 -9.367 1.00 85.50 106 LEU A O 1
ATOM 851 N N . TYR A 1 107 ? -0.713 9.501 -11.314 1.00 81.81 107 TYR A N 1
ATOM 852 C CA . TYR A 1 107 ? -1.730 10.433 -10.870 1.00 81.81 107 TYR A CA 1
ATOM 853 C C . TYR A 1 107 ? -2.909 9.666 -10.295 1.00 81.81 107 TYR A C 1
ATOM 855 O O . TYR A 1 107 ? -3.250 8.565 -10.730 1.00 81.81 107 TYR A O 1
ATOM 863 N N . ILE A 1 108 ? -3.594 10.270 -9.331 1.00 75.06 108 ILE A N 1
ATOM 864 C CA . ILE A 1 108 ? -4.730 9.636 -8.664 1.00 75.06 108 ILE A CA 1
ATOM 865 C C . ILE A 1 108 ? -5.883 9.300 -9.632 1.00 75.06 108 ILE A C 1
ATOM 867 O O . ILE A 1 108 ? -6.714 8.443 -9.345 1.00 75.06 108 ILE A O 1
ATOM 871 N N . ASN A 1 109 ? -5.998 9.981 -10.774 1.00 75.56 109 ASN A N 1
ATOM 872 C CA . ASN A 1 109 ? -6.959 9.662 -11.844 1.00 75.56 109 ASN A CA 1
ATOM 873 C C . ASN A 1 109 ? -6.542 8.428 -12.684 1.00 75.56 109 ASN A C 1
ATOM 875 O O . ASN A 1 109 ? -7.293 7.966 -13.543 1.00 75.56 109 ASN A O 1
ATOM 879 N N . GLY A 1 110 ? -5.381 7.847 -12.387 1.00 73.25 110 GLY A N 1
ATOM 880 C CA . GLY A 1 110 ? -4.794 6.709 -13.077 1.00 73.25 110 GLY A CA 1
ATOM 881 C C . GLY A 1 110 ? -4.038 7.088 -14.347 1.00 73.25 110 GLY A C 1
ATOM 882 O O . GLY A 1 110 ? -3.750 6.188 -15.131 1.00 73.25 110 GLY A O 1
ATOM 883 N N . ASP A 1 111 ? -3.754 8.372 -14.572 1.00 82.06 111 ASP A N 1
ATOM 884 C CA . ASP A 1 111 ? -2.825 8.792 -15.619 1.00 82.06 111 ASP A CA 1
ATOM 885 C C . ASP A 1 111 ? -1.388 8.476 -15.195 1.00 82.06 111 ASP A C 1
ATOM 887 O O . ASP A 1 111 ? -1.040 8.530 -14.011 1.00 82.06 111 ASP A O 1
ATOM 891 N N . VAL A 1 112 ? -0.552 8.131 -16.174 1.00 85.38 112 VAL A N 1
ATOM 892 C CA . VAL A 1 112 ? 0.851 7.772 -15.957 1.00 85.38 112 VAL A CA 1
ATOM 893 C C . VAL A 1 112 ? 1.727 8.598 -16.886 1.00 85.38 112 VAL A C 1
ATOM 895 O O . VAL A 1 112 ? 1.592 8.505 -18.105 1.00 85.38 112 VAL A O 1
ATOM 898 N N . ASN A 1 113 ? 2.660 9.360 -16.318 1.00 85.81 113 ASN A N 1
ATOM 899 C CA . ASN A 1 113 ? 3.668 10.098 -17.074 1.00 85.81 113 ASN A CA 1
ATOM 900 C C . ASN A 1 113 ? 5.025 9.418 -16.911 1.00 85.81 113 ASN A C 1
ATOM 902 O O . ASN A 1 113 ? 5.584 9.402 -15.820 1.00 85.81 113 ASN A O 1
ATOM 906 N N . PHE A 1 114 ? 5.568 8.855 -17.989 1.00 84.62 114 PHE A N 1
ATOM 907 C CA . PHE A 1 114 ? 6.898 8.244 -17.981 1.00 84.62 114 PHE A CA 1
ATOM 908 C C . PHE A 1 114 ? 7.983 9.278 -18.306 1.00 84.62 114 PHE A C 1
ATOM 910 O O . PHE A 1 114 ? 7.852 10.058 -19.248 1.00 84.62 114 PHE A O 1
ATOM 917 N N . HIS A 1 115 ? 9.077 9.245 -17.547 1.00 81.88 115 HIS A N 1
ATOM 918 C CA . HIS A 1 115 ? 10.234 10.137 -17.697 1.00 81.88 115 HIS A CA 1
ATOM 919 C C . HIS A 1 115 ? 11.532 9.386 -18.007 1.00 81.88 115 HIS A C 1
ATOM 921 O O . HIS A 1 115 ? 12.467 9.976 -18.546 1.00 81.88 115 HIS A O 1
ATOM 927 N N . GLY A 1 116 ? 11.596 8.095 -17.673 1.00 72.44 116 GLY A N 1
ATOM 928 C CA . GLY A 1 116 ? 12.790 7.271 -17.823 1.00 72.44 116 GLY A CA 1
ATOM 929 C C . GLY A 1 116 ? 12.535 5.996 -18.619 1.00 72.44 116 GLY A C 1
ATOM 930 O O . GLY A 1 116 ? 11.457 5.407 -18.570 1.00 72.44 116 GLY A O 1
ATOM 931 N N . GLY A 1 117 ? 13.564 5.555 -19.339 1.00 66.75 117 GLY A N 1
ATOM 932 C CA . GLY A 1 117 ? 13.645 4.208 -19.894 1.00 66.75 117 GLY A CA 1
ATOM 933 C C . GLY A 1 117 ? 14.466 3.313 -18.974 1.00 66.75 117 GLY A C 1
ATOM 934 O O . GLY A 1 117 ? 15.418 3.772 -18.345 1.00 66.75 117 GLY A O 1
ATOM 935 N N . TYR A 1 118 ? 14.114 2.033 -18.903 1.00 68.44 118 TYR A N 1
ATOM 936 C CA . TYR A 1 118 ? 14.906 1.046 -18.179 1.00 68.44 118 TYR A CA 1
ATOM 937 C C . TYR A 1 118 ? 15.758 0.261 -19.186 1.00 68.44 118 TYR A C 1
ATOM 939 O O . TYR A 1 118 ? 15.248 -0.186 -20.212 1.00 68.44 118 TYR A O 1
ATOM 947 N N . GLY A 1 119 ? 17.062 0.111 -18.927 1.00 67.06 119 GLY A N 1
ATOM 948 C CA . GLY A 1 119 ? 18.008 -0.450 -19.909 1.00 67.06 119 GLY A CA 1
ATOM 949 C C . GLY A 1 119 ? 17.734 -1.911 -20.292 1.00 67.06 119 GLY A C 1
ATOM 950 O O . GLY A 1 119 ? 18.122 -2.359 -21.368 1.00 67.06 119 GLY A O 1
ATOM 951 N N . ASN A 1 120 ? 17.032 -2.652 -19.433 1.00 81.56 120 ASN A N 1
ATOM 952 C CA . ASN A 1 120 ? 16.617 -4.029 -19.671 1.00 81.56 120 ASN A CA 1
ATOM 953 C C . ASN A 1 120 ? 15.115 -4.113 -19.982 1.00 81.56 120 ASN A C 1
ATOM 955 O O . ASN A 1 120 ? 14.272 -3.890 -19.112 1.00 81.56 120 ASN A O 1
ATOM 959 N N . VAL A 1 121 ? 14.782 -4.535 -21.204 1.00 83.00 121 VAL A N 1
ATOM 960 C CA . VAL A 1 121 ? 13.396 -4.672 -21.691 1.00 83.00 121 VAL A CA 1
ATOM 961 C C . VAL A 1 121 ? 12.545 -5.590 -20.805 1.00 83.00 121 VAL A C 1
ATOM 963 O O . VAL A 1 121 ? 11.373 -5.308 -20.571 1.00 83.00 121 VAL A O 1
ATOM 966 N N . LYS A 1 122 ? 13.118 -6.671 -20.262 1.00 86.69 122 LYS A N 1
ATOM 967 C CA . LYS A 1 122 ? 12.382 -7.618 -19.411 1.00 86.69 122 LYS A CA 1
ATOM 968 C C . LYS A 1 122 ? 11.994 -6.994 -18.070 1.00 86.69 122 LYS A C 1
ATOM 970 O O . LYS A 1 122 ? 10.887 -7.217 -17.594 1.00 86.69 122 LYS A O 1
ATOM 975 N N . GLN A 1 123 ? 12.902 -6.238 -17.457 1.00 84.31 123 GLN A N 1
ATOM 976 C CA . GLN A 1 123 ? 12.621 -5.529 -16.204 1.00 84.31 123 GLN A CA 1
ATOM 977 C C . GLN A 1 123 ? 11.651 -4.368 -16.446 1.00 84.31 123 GLN A C 1
ATOM 979 O O . GLN A 1 123 ? 10.727 -4.183 -15.662 1.00 84.31 123 GLN A O 1
ATOM 984 N N . MET A 1 124 ? 11.780 -3.671 -17.580 1.00 83.94 124 MET A N 1
ATOM 985 C CA . MET A 1 124 ? 10.836 -2.634 -17.999 1.00 83.94 124 MET A CA 1
ATOM 986 C C . MET A 1 124 ? 9.407 -3.171 -18.136 1.00 83.94 124 MET A C 1
ATOM 988 O O . MET A 1 124 ? 8.482 -2.574 -17.595 1.00 83.94 124 MET A O 1
ATOM 992 N N . ALA A 1 125 ? 9.226 -4.310 -18.814 1.00 87.69 125 ALA A N 1
ATOM 993 C CA . ALA A 1 125 ? 7.912 -4.929 -18.982 1.00 87.69 125 ALA A CA 1
ATOM 994 C C . ALA A 1 125 ? 7.275 -5.291 -17.631 1.00 87.69 125 ALA A C 1
ATOM 996 O O . ALA A 1 125 ? 6.127 -4.935 -17.380 1.00 87.69 125 ALA A O 1
ATOM 997 N N . LYS A 1 126 ? 8.045 -5.906 -16.725 1.00 90.75 126 LYS A N 1
ATOM 998 C CA . LYS A 1 126 ? 7.573 -6.232 -15.371 1.00 90.75 126 LYS A CA 1
ATOM 999 C C . LYS A 1 126 ? 7.191 -4.992 -14.560 1.00 90.75 126 LYS A C 1
ATOM 1001 O O . LYS A 1 126 ? 6.170 -4.997 -13.883 1.00 90.75 126 LYS A O 1
ATOM 1006 N N . ALA A 1 127 ? 7.994 -3.929 -14.635 1.00 88.81 127 ALA A N 1
ATOM 1007 C CA . ALA A 1 127 ? 7.699 -2.685 -13.931 1.00 88.81 127 ALA A CA 1
ATOM 1008 C C . ALA A 1 127 ? 6.404 -2.052 -14.462 1.00 88.81 127 ALA A C 1
ATOM 1010 O O . ALA A 1 127 ? 5.561 -1.618 -13.682 1.00 88.81 127 ALA A O 1
ATOM 1011 N N . MET A 1 128 ? 6.203 -2.060 -15.784 1.00 88.12 128 MET A N 1
ATOM 1012 C CA . MET A 1 128 ? 4.968 -1.582 -16.410 1.00 88.12 128 MET A CA 1
ATOM 1013 C C . MET A 1 128 ? 3.741 -2.416 -16.025 1.00 88.12 128 MET A C 1
ATOM 1015 O O . MET A 1 128 ? 2.674 -1.841 -15.810 1.00 88.12 128 MET A O 1
ATOM 1019 N N . GLU A 1 129 ? 3.871 -3.739 -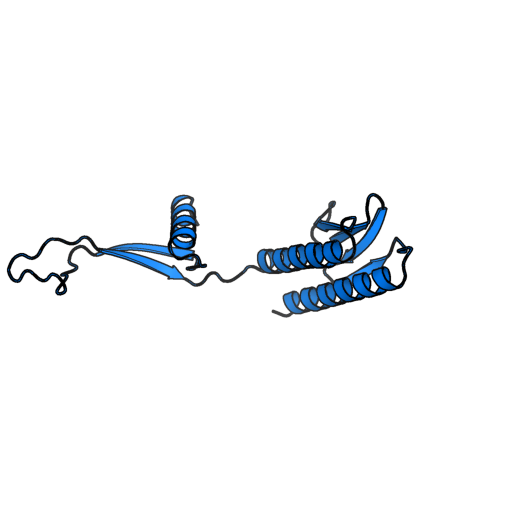15.909 1.00 91.00 129 GLU A N 1
ATOM 1020 C CA . GLU A 1 129 ? 2.800 -4.616 -15.417 1.00 91.00 129 GLU A CA 1
ATOM 1021 C C . GLU A 1 129 ? 2.411 -4.268 -13.972 1.00 91.00 129 GLU A C 1
ATOM 1023 O O . GLU A 1 129 ? 1.228 -4.053 -13.700 1.00 91.00 129 GLU A O 1
ATOM 1028 N N . ALA A 1 130 ? 3.392 -4.128 -13.072 1.00 91.12 130 ALA A N 1
ATOM 1029 C CA . ALA A 1 130 ? 3.158 -3.751 -11.674 1.00 91.12 130 ALA A CA 1
ATOM 1030 C C . ALA A 1 130 ? 2.477 -2.376 -11.557 1.00 91.12 130 ALA A C 1
ATOM 1032 O O . ALA A 1 130 ? 1.468 -2.223 -10.864 1.00 91.12 130 ALA A O 1
ATOM 1033 N N . ILE A 1 131 ? 2.970 -1.389 -12.310 1.00 89.38 131 ILE A N 1
ATOM 1034 C CA . ILE A 1 131 ? 2.394 -0.041 -12.375 1.00 89.38 131 ILE A CA 1
ATOM 1035 C C . ILE A 1 131 ? 0.952 -0.076 -12.887 1.00 89.38 131 ILE A C 1
ATOM 1037 O O . ILE A 1 131 ? 0.072 0.550 -12.299 1.00 89.38 131 ILE A O 1
ATOM 1041 N N . SER A 1 132 ? 0.689 -0.827 -13.957 1.00 88.38 132 SER A N 1
ATOM 1042 C CA . SER A 1 132 ? -0.653 -0.931 -14.537 1.00 88.38 132 SER A CA 1
ATOM 1043 C C . SER A 1 132 ? -1.637 -1.575 -13.559 1.00 88.38 132 SER A C 1
ATOM 1045 O O . SER A 1 132 ? -2.767 -1.100 -13.417 1.00 88.38 132 SER A O 1
ATOM 1047 N N . GLY A 1 133 ? -1.202 -2.619 -12.844 1.00 89.69 133 GLY A N 1
ATOM 1048 C CA . GLY A 1 133 ? -1.985 -3.262 -11.789 1.00 89.69 133 GLY A CA 1
ATOM 1049 C C . GLY A 1 133 ? -2.314 -2.303 -10.644 1.00 89.69 133 GLY A C 1
ATOM 1050 O O . GLY A 1 133 ? -3.472 -2.202 -10.231 1.00 89.69 133 GLY A O 1
ATOM 1051 N N . PHE A 1 134 ? -1.328 -1.530 -10.184 1.00 87.88 134 PHE A N 1
ATOM 1052 C CA . PHE A 1 134 ? -1.545 -0.483 -9.187 1.00 87.88 134 PHE A CA 1
ATOM 1053 C C . PHE A 1 134 ? -2.547 0.577 -9.666 1.00 87.88 134 PHE A C 1
ATOM 1055 O O . PHE A 1 134 ? -3.503 0.876 -8.949 1.00 87.88 134 PHE A O 1
ATOM 1062 N N . SER A 1 135 ? -2.387 1.113 -10.881 1.00 83.88 135 SER A N 1
ATOM 1063 C CA . SER A 1 135 ? -3.292 2.127 -11.442 1.00 83.88 135 SER A CA 1
ATOM 1064 C C . SER A 1 135 ? -4.731 1.623 -11.553 1.00 83.88 135 SER A C 1
ATOM 1066 O O . SER A 1 135 ? -5.668 2.370 -11.263 1.00 83.88 135 SER A O 1
ATOM 1068 N N . TRP A 1 136 ? -4.924 0.357 -11.932 1.00 86.25 136 TRP A N 1
ATOM 1069 C CA . TRP A 1 136 ? -6.242 -0.275 -11.948 1.00 86.25 136 TRP A CA 1
ATOM 1070 C C . TRP A 1 136 ? -6.858 -0.333 -10.547 1.00 86.25 136 TRP A C 1
ATOM 1072 O O . TRP A 1 136 ? -7.973 0.150 -10.339 1.00 86.25 136 TRP A O 1
ATOM 1082 N N . ASN A 1 137 ? -6.114 -0.848 -9.566 1.00 87.62 137 ASN A N 1
ATOM 1083 C CA . ASN A 1 137 ? -6.584 -0.964 -8.184 1.00 87.62 137 ASN A CA 1
ATOM 1084 C C . ASN A 1 137 ? -6.901 0.405 -7.565 1.00 87.62 137 ASN A C 1
ATOM 1086 O O . ASN A 1 137 ? -7.908 0.558 -6.874 1.00 87.62 137 ASN A O 1
ATOM 1090 N N . LEU A 1 138 ? -6.094 1.425 -7.864 1.00 82.75 138 LEU A N 1
ATOM 1091 C CA . LEU A 1 138 ? -6.327 2.789 -7.398 1.00 82.75 138 LEU A CA 1
ATOM 1092 C C . LEU A 1 138 ? -7.625 3.385 -7.966 1.00 82.75 138 LEU A C 1
ATOM 1094 O O . LEU A 1 138 ? -8.340 4.078 -7.243 1.00 82.75 138 LEU A O 1
ATOM 1098 N N . ARG A 1 139 ? -7.967 3.098 -9.231 1.00 80.75 139 ARG A N 1
ATOM 1099 C CA . ARG A 1 139 ? -9.258 3.504 -9.819 1.00 80.75 139 ARG A CA 1
ATOM 1100 C C . ARG A 1 139 ? -10.431 2.821 -9.122 1.00 80.75 139 ARG A C 1
ATOM 1102 O O . ARG A 1 139 ? -11.394 3.496 -8.776 1.00 80.75 139 ARG A O 1
ATOM 1109 N N . GLN A 1 140 ? -10.317 1.526 -8.836 1.00 82.44 140 GLN A N 1
ATOM 1110 C CA . GLN A 1 140 ? -11.358 0.768 -8.131 1.00 82.44 140 GLN A CA 1
ATOM 1111 C C . GLN A 1 140 ? -11.620 1.291 -6.709 1.00 82.44 140 GLN A C 1
ATOM 1113 O O . GLN A 1 140 ? -12.750 1.233 -6.230 1.00 82.44 140 GLN A O 1
ATOM 1118 N N . LEU A 1 141 ? -10.614 1.865 -6.037 1.00 78.88 141 LEU A N 1
ATOM 1119 C CA . LEU A 1 141 ? -10.804 2.513 -4.732 1.00 78.88 141 LEU A CA 1
ATOM 1120 C C . LEU A 1 141 ? -11.658 3.789 -4.785 1.00 78.88 141 LEU A C 1
ATOM 1122 O O . LEU A 1 141 ? -12.194 4.178 -3.752 1.00 78.88 141 LEU A O 1
ATOM 1126 N N . LYS A 1 142 ? -11.772 4.451 -5.943 1.00 67.12 142 LYS A N 1
ATOM 1127 C CA . LYS A 1 142 ? -12.585 5.670 -6.114 1.00 67.12 142 LYS A CA 1
ATOM 1128 C C . LYS A 1 142 ? -14.053 5.401 -6.420 1.00 67.12 142 LYS A C 1
ATOM 1130 O O . LYS A 1 142 ? -14.867 6.308 -6.294 1.00 67.12 142 LYS A O 1
ATOM 1135 N N . GLU A 1 143 ? -14.367 4.192 -6.869 1.00 58.25 143 GLU A N 1
ATOM 1136 C CA . GLU A 1 143 ? -15.723 3.776 -7.241 1.00 58.25 143 GLU A CA 1
ATOM 1137 C C . GLU A 1 143 ? -16.529 3.247 -6.032 1.00 58.25 143 GLU A C 1
ATOM 1139 O O . GLU A 1 143 ? -17.693 2.881 -6.194 1.00 58.25 143 GLU A O 1
ATOM 1144 N N . GLN A 1 144 ? -15.929 3.218 -4.830 1.00 55.41 144 GLN A N 1
ATOM 1145 C CA . GLN A 1 144 ? -16.517 2.760 -3.557 1.00 55.41 144 GLN A CA 1
ATOM 1146 C C . GLN A 1 144 ? -16.839 3.920 -2.612 1.00 55.41 144 GLN A C 1
ATOM 1148 O O . GLN A 1 144 ? -17.842 3.796 -1.872 1.00 55.41 144 GLN A O 1
#

Organism: NCBI:txid47770

Radius of gyration: 24.26 Å; chains: 1; bounding box: 40×46×70 Å

Foldseek 3Di:
DDPVQVVVQVVVCVVVVHRPAGWPDKDWPQDDFDPPDPDPDDRDRDTDIDTDHDHHDDDLVRLLVVLQVVLQVQLVVLPVQWDWDACPPHNQWIWIDRNPHTQWIAGLQLDIGGDDDDPDPVSRVSNVVSSNVSSVVSNVSVVD

Secondary structure (DSSP, 8-state):
--HHHHHHHHHHHHHHTS---EEEEEEEETT---TT-S-TT------EEEEEEE-----HHHHHHHHHHHHHHHHHTT-TTEEEEE-SS-TTEEEEEETTEEEEEEETTS-EEE----S-HHHHHHHHHHHHHHHHHHHHTT--